Protein AF-A0A447U1A8-F1 (afdb_monomer)

Solvent-accessible surface area (backbone atoms only — not comparable to full-atom values): 3148 Å² total; per-residue (Å²): 134,84,62,48,72,42,74,51,82,68,94,47,70,66,57,52,52,54,51,43,53,60,37,55,71,36,96,59,38,36,65,70,48,51,68,68,40,86,97,73,42,79,74,70,90,72,82,130

Radius of gyration: 12.5 Å; Cα contacts (8 Å, |Δi|>4): 48; chains: 1; bounding box: 33×21×30 Å

Foldseek 3Di:
DAAAEDEDEDPDPVVVVVVQVVQVVDPRHHHNAYPPHDPPDPPDPPDD

Organism: Salmonella enterica I (NCBI:txid59201)

Secondary structure (DSSP, 8-state):
-PPEEEEE--S-HHHHHHHHHHHHTSTTEEEEEESS-SSS--------

Structure (mmCIF, N/CA/C/O backbone):
data_AF-A0A447U1A8-F1
#
_entry.id   AF-A0A447U1A8-F1
#
loop_
_atom_site.group_PDB
_atom_site.id
_atom_site.type_symbol
_atom_site.label_atom_id
_atom_site.label_alt_id
_atom_site.label_comp_id
_atom_site.label_asym_id
_atom_site.label_entity_id
_atom_site.label_seq_id
_atom_site.pdbx_PDB_ins_code
_atom_site.Cartn_x
_atom_site.Cartn_y
_atom_site.Cartn_z
_atom_site.occupancy
_atom_site.B_iso_or_equiv
_atom_site.auth_seq_id
_atom_site.auth_comp_id
_atom_site.auth_asym_id
_atom_site.auth_atom_id
_atom_site.pdbx_PDB_model_num
ATOM 1 N N . MET A 1 1 ? -17.785 5.469 6.277 1.00 58.25 1 MET A N 1
ATOM 2 C CA . MET A 1 1 ? -16.546 6.273 6.215 1.00 58.25 1 MET A CA 1
ATOM 3 C C . MET A 1 1 ? -15.735 5.791 5.032 1.00 58.25 1 MET A C 1
ATOM 5 O O . MET A 1 1 ? -15.611 4.583 4.872 1.00 58.25 1 MET A O 1
ATOM 9 N N . SER A 1 2 ? -15.251 6.701 4.190 1.00 80.56 2 SER A N 1
ATOM 10 C CA . SER A 1 2 ? -14.354 6.358 3.082 1.00 80.56 2 SER A CA 1
ATOM 11 C C . SER A 1 2 ? -12.934 6.231 3.625 1.00 80.56 2 SER A C 1
ATOM 13 O O . SER A 1 2 ? -12.483 7.138 4.321 1.00 80.56 2 SER A O 1
ATOM 15 N N . LYS A 1 3 ? -12.253 5.117 3.349 1.00 87.50 3 LYS A N 1
ATOM 16 C CA . LYS A 1 3 ? -10.853 4.920 3.747 1.00 87.50 3 LYS A CA 1
ATOM 17 C C . LYS A 1 3 ? -9.920 5.797 2.912 1.00 87.50 3 LYS A C 1
ATOM 19 O O . LYS A 1 3 ? -10.192 6.044 1.734 1.00 87.50 3 LYS A O 1
ATOM 24 N N . ILE A 1 4 ? -8.822 6.244 3.513 1.00 93.12 4 ILE A N 1
ATOM 25 C CA . ILE A 1 4 ? -7.745 6.950 2.817 1.00 93.12 4 ILE A CA 1
ATOM 26 C C . ILE A 1 4 ? -6.973 5.926 1.983 1.00 93.12 4 ILE A C 1
ATOM 28 O O . ILE A 1 4 ? -6.485 4.925 2.505 1.00 93.12 4 ILE A O 1
ATOM 32 N N . ARG A 1 5 ? -6.873 6.183 0.678 1.00 91.62 5 ARG A N 1
ATOM 33 C CA . ARG A 1 5 ? -6.148 5.329 -0.266 1.00 91.62 5 ARG A CA 1
ATOM 34 C C . ARG A 1 5 ? -4.736 5.840 -0.453 1.00 91.62 5 ARG A C 1
ATOM 36 O O . ARG A 1 5 ? -4.554 6.990 -0.852 1.00 91.62 5 ARG A O 1
ATOM 43 N N . VAL A 1 6 ? -3.760 4.974 -0.210 1.00 89.19 6 VAL A N 1
ATOM 44 C CA . VAL A 1 6 ? -2.340 5.319 -0.321 1.00 89.19 6 VAL A CA 1
ATOM 45 C C . VAL A 1 6 ? -1.685 4.531 -1.453 1.00 89.19 6 VAL A C 1
ATOM 47 O O . VAL A 1 6 ? -2.009 3.367 -1.669 1.00 89.19 6 VAL A O 1
ATOM 50 N N . LEU A 1 7 ? -0.781 5.180 -2.187 1.00 91.19 7 LEU A N 1
ATOM 51 C CA . LEU A 1 7 ? 0.063 4.580 -3.221 1.00 91.19 7 LEU A CA 1
ATOM 52 C C . LEU A 1 7 ? 1.517 4.702 -2.770 1.00 91.19 7 LEU A C 1
ATOM 54 O O . LEU A 1 7 ? 1.989 5.817 -2.544 1.00 91.19 7 LEU A O 1
ATOM 58 N N . SER A 1 8 ? 2.221 3.577 -2.661 1.00 85.38 8 SER A N 1
ATOM 59 C CA . SER A 1 8 ? 3.663 3.580 -2.401 1.00 85.38 8 SER A CA 1
ATOM 60 C C . SER A 1 8 ? 4.472 3.548 -3.693 1.00 85.38 8 SER A C 1
ATOM 62 O O . SER A 1 8 ? 4.244 2.720 -4.581 1.00 85.38 8 SER A O 1
ATOM 64 N N . VAL A 1 9 ? 5.441 4.462 -3.783 1.00 85.31 9 VAL A N 1
ATOM 65 C CA . VAL A 1 9 ? 6.417 4.559 -4.874 1.00 85.31 9 VAL A CA 1
ATOM 66 C C . VAL A 1 9 ? 7.802 4.388 -4.262 1.00 85.31 9 VAL A C 1
ATOM 68 O O . VAL A 1 9 ? 8.336 5.315 -3.665 1.00 85.31 9 VAL A O 1
ATOM 71 N N . ASP A 1 10 ? 8.340 3.177 -4.367 1.00 86.31 10 ASP A N 1
ATOM 72 C CA . 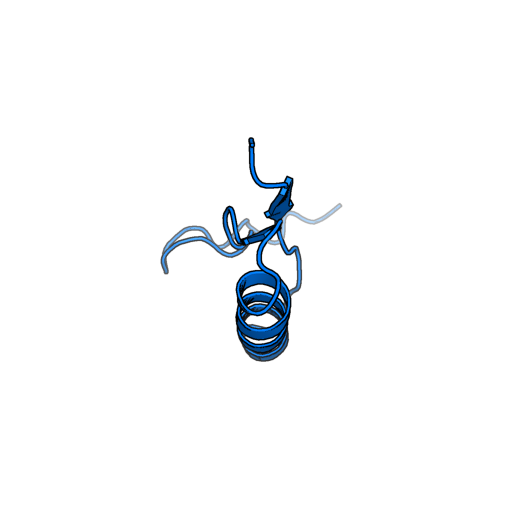ASP A 1 10 ? 9.654 2.808 -3.843 1.00 86.31 10 ASP A CA 1
ATOM 73 C C . ASP A 1 10 ? 10.260 1.719 -4.742 1.00 86.31 10 ASP A C 1
ATOM 75 O O . ASP A 1 10 ? 9.541 0.837 -5.232 1.00 86.31 10 ASP A O 1
ATOM 79 N N . ASP A 1 11 ? 11.571 1.781 -4.968 1.00 81.56 11 ASP A N 1
ATOM 80 C CA . ASP A 1 11 ? 12.297 0.831 -5.820 1.00 81.56 11 ASP A CA 1
ATOM 81 C C . ASP A 1 11 ? 12.553 -0.510 -5.105 1.00 81.56 11 ASP A C 1
ATOM 83 O O . ASP A 1 11 ? 12.769 -1.548 -5.739 1.00 81.56 11 ASP A O 1
ATOM 87 N N . SER A 1 12 ? 12.476 -0.526 -3.774 1.00 87.94 12 SER A N 1
ATOM 88 C CA . SER A 1 12 ? 12.638 -1.714 -2.948 1.00 87.94 12 SER A CA 1
ATOM 89 C C . SER A 1 12 ? 11.318 -2.464 -2.789 1.00 87.94 12 SER A C 1
ATOM 91 O O . SER A 1 12 ? 10.337 -1.981 -2.222 1.00 87.94 12 SER A O 1
ATOM 93 N N . ALA A 1 13 ? 11.303 -3.721 -3.235 1.00 85.00 13 ALA A N 1
ATOM 94 C CA . ALA A 1 13 ? 10.184 -4.630 -2.985 1.00 85.00 13 ALA A CA 1
ATOM 95 C C . ALA A 1 13 ? 9.934 -4.851 -1.482 1.00 85.00 13 ALA A C 1
ATOM 97 O O . ALA A 1 13 ? 8.782 -4.962 -1.067 1.00 85.00 13 ALA A O 1
ATOM 98 N N . LEU A 1 14 ? 11.000 -4.857 -0.672 1.00 89.50 14 LEU A N 1
ATOM 99 C CA . LEU A 1 14 ? 10.899 -5.012 0.777 1.00 89.50 14 LEU A CA 1
ATOM 100 C C . LEU A 1 14 ? 10.201 -3.808 1.417 1.00 89.50 14 LEU A C 1
ATOM 102 O O . LEU A 1 14 ? 9.305 -3.989 2.236 1.00 89.50 14 LEU A O 1
ATOM 106 N N . MET A 1 15 ? 10.564 -2.585 1.018 1.00 90.62 15 MET A N 1
ATOM 107 C CA . MET A 1 15 ? 9.934 -1.381 1.572 1.00 90.62 15 MET A CA 1
ATOM 108 C C . MET A 1 15 ? 8.454 -1.308 1.215 1.00 90.62 15 MET A C 1
ATOM 110 O O . MET A 1 15 ? 7.642 -0.967 2.069 1.00 90.62 15 MET A O 1
ATOM 114 N N . ARG A 1 16 ? 8.078 -1.714 -0.002 1.00 86.62 16 ARG A N 1
ATOM 115 C CA . ARG A 1 16 ? 6.666 -1.792 -0.408 1.00 86.62 16 ARG A CA 1
ATOM 116 C C . ARG A 1 16 ? 5.866 -2.793 0.424 1.00 86.62 16 ARG A C 1
ATOM 118 O O . ARG A 1 16 ? 4.757 -2.477 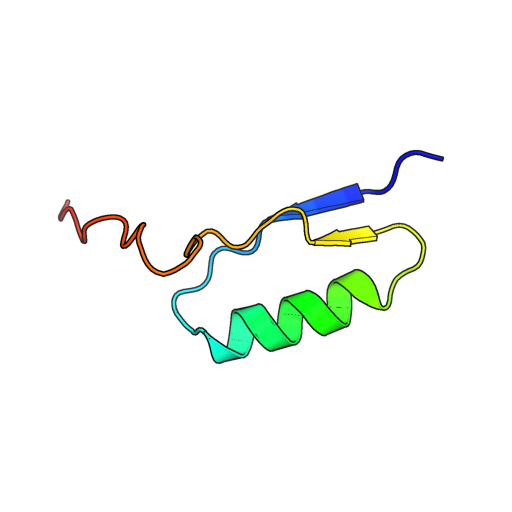0.852 1.00 86.62 16 ARG A O 1
ATOM 125 N N . GLN A 1 17 ? 6.439 -3.961 0.726 1.00 87.69 17 GLN A N 1
ATOM 126 C CA . GLN A 1 17 ? 5.803 -4.933 1.624 1.00 87.69 17 GLN A 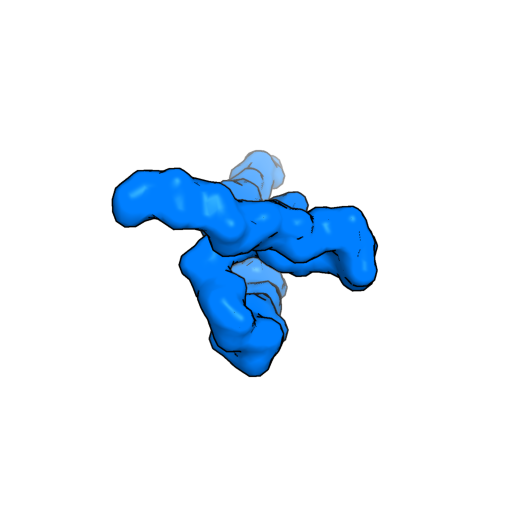CA 1
ATOM 127 C C . GLN A 1 17 ? 5.622 -4.370 3.037 1.00 87.69 17 GLN A C 1
ATOM 129 O O . GLN A 1 17 ? 4.517 -4.418 3.574 1.00 87.69 17 GLN A O 1
ATOM 134 N N . ILE A 1 18 ? 6.671 -3.767 3.602 1.00 93.38 18 ILE A N 1
ATOM 135 C CA . ILE A 1 18 ? 6.615 -3.156 4.937 1.00 93.38 18 ILE A CA 1
ATOM 136 C C . ILE A 1 18 ? 5.575 -2.024 4.974 1.00 93.38 18 ILE A C 1
ATOM 138 O O . ILE A 1 18 ? 4.738 -1.982 5.874 1.00 93.38 18 ILE A O 1
ATOM 142 N N . MET A 1 19 ? 5.568 -1.127 3.983 1.00 91.56 19 MET A N 1
ATOM 143 C CA . MET A 1 19 ? 4.586 -0.040 3.906 1.00 91.56 19 MET A CA 1
ATOM 144 C C . MET A 1 19 ? 3.157 -0.560 3.743 1.00 91.56 19 MET A C 1
ATOM 146 O O . MET A 1 19 ? 2.232 -0.005 4.334 1.00 91.56 19 MET A O 1
ATOM 150 N N . THR A 1 20 ? 2.964 -1.653 3.007 1.00 91.12 20 THR A N 1
ATOM 151 C CA . THR A 1 20 ? 1.658 -2.311 2.879 1.00 91.12 20 THR A CA 1
ATOM 152 C C . THR A 1 20 ? 1.153 -2.835 4.220 1.00 91.12 20 THR A C 1
ATOM 154 O O . THR A 1 20 ? -0.019 -2.629 4.541 1.00 91.12 20 THR A O 1
ATOM 157 N N . GLU A 1 21 ? 2.005 -3.469 5.026 1.00 93.62 21 GLU A N 1
ATOM 158 C CA . GLU A 1 21 ? 1.619 -3.933 6.365 1.00 93.62 21 GLU A CA 1
ATOM 159 C C . GLU A 1 21 ? 1.298 -2.769 7.306 1.00 93.62 21 GLU A C 1
ATOM 161 O O . GLU A 1 21 ? 0.260 -2.780 7.972 1.00 93.62 21 GLU A O 1
ATOM 166 N N . ILE A 1 22 ? 2.134 -1.725 7.315 1.00 94.44 22 ILE A N 1
ATOM 167 C CA . ILE A 1 22 ? 1.915 -0.541 8.155 1.00 94.44 22 ILE A CA 1
ATOM 168 C C . ILE A 1 22 ? 0.585 0.129 7.798 1.00 94.44 22 ILE A C 1
ATOM 170 O O . ILE A 1 22 ? -0.218 0.416 8.687 1.00 94.44 22 ILE A O 1
ATOM 174 N N . ILE A 1 23 ? 0.308 0.353 6.515 1.00 92.75 23 ILE A N 1
ATOM 175 C CA . ILE A 1 23 ? -0.901 1.067 6.088 1.00 92.75 23 ILE A CA 1
ATOM 176 C C . ILE A 1 23 ? -2.158 0.239 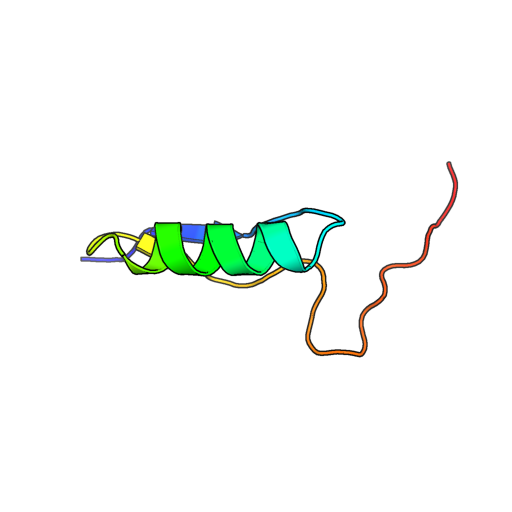6.341 1.00 92.75 23 ILE A C 1
ATOM 178 O O . ILE A 1 23 ? -3.138 0.775 6.853 1.00 92.75 23 ILE A O 1
ATOM 182 N N . ASN A 1 24 ? -2.128 -1.066 6.068 1.00 90.81 24 ASN A N 1
ATOM 183 C CA . ASN A 1 24 ? -3.281 -1.931 6.330 1.00 90.81 24 ASN A CA 1
ATOM 184 C C . ASN A 1 24 ? -3.510 -2.208 7.825 1.00 90.81 24 ASN A C 1
ATOM 186 O O . ASN A 1 24 ? -4.587 -2.678 8.188 1.00 90.81 24 ASN A O 1
ATOM 190 N N . SER A 1 25 ? -2.540 -1.906 8.698 1.00 94.75 25 SER A N 1
ATOM 191 C CA . SER A 1 25 ? -2.738 -1.980 10.152 1.00 94.75 25 SER A CA 1
ATOM 192 C C . SER A 1 25 ? -3.624 -0.853 10.708 1.00 94.75 25 SER A C 1
ATOM 194 O O . SER A 1 25 ? -4.155 -0.979 11.812 1.00 94.75 25 SER A O 1
ATOM 196 N N . HIS A 1 26 ? -3.835 0.226 9.946 1.00 94.31 26 HIS A N 1
ATOM 197 C CA . HIS A 1 26 ? -4.669 1.356 10.349 1.00 94.31 26 HIS A CA 1
ATOM 198 C C . HIS A 1 26 ? -6.107 1.195 9.836 1.00 94.31 26 HIS A C 1
ATOM 200 O O . HIS A 1 26 ? -6.348 0.926 8.662 1.00 94.31 26 HIS A O 1
ATOM 206 N 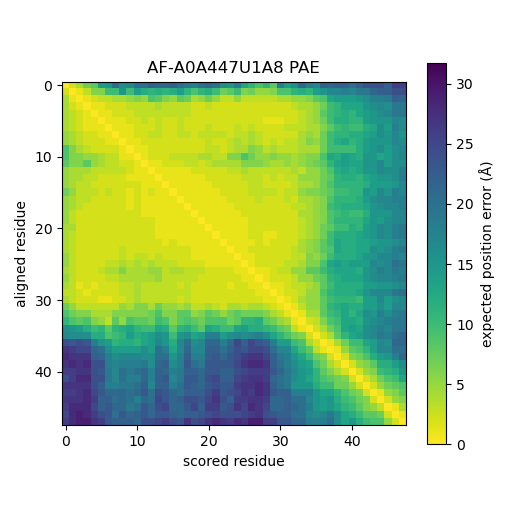N . SER A 1 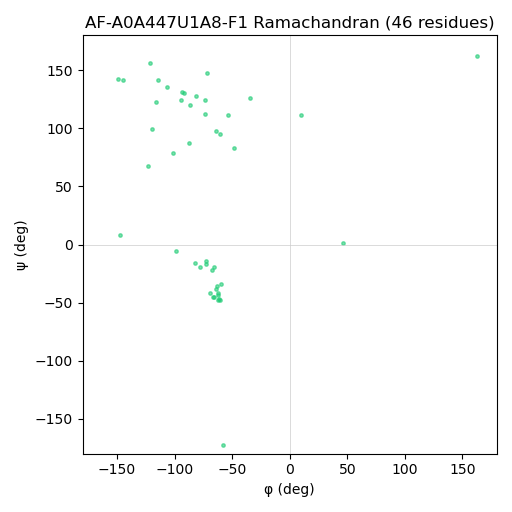27 ? -7.096 1.381 10.714 1.00 91.81 27 SER A N 1
ATOM 207 C CA . SER A 1 27 ? -8.519 1.139 10.407 1.00 91.81 27 SER A CA 1
ATOM 208 C C . SER A 1 27 ? -9.127 2.101 9.377 1.00 91.81 27 SER A C 1
ATOM 210 O O . SER A 1 27 ? -10.145 1.795 8.750 1.00 91.81 27 SER A O 1
ATOM 212 N N . ASP A 1 28 ? -8.517 3.268 9.218 1.00 93.75 28 ASP A N 1
ATOM 213 C CA . ASP A 1 28 ? -8.929 4.376 8.361 1.00 93.75 28 ASP A CA 1
ATOM 214 C C . ASP A 1 28 ? -8.175 4.423 7.023 1.00 93.75 28 ASP A C 1
ATOM 216 O O . ASP A 1 28 ? -8.540 5.216 6.152 1.00 93.75 28 ASP A O 1
ATOM 220 N N . MET A 1 29 ? -7.180 3.553 6.823 1.00 93.19 29 MET A N 1
ATOM 221 C CA . MET A 1 29 ? -6.340 3.536 5.626 1.00 93.19 29 MET A CA 1
ATOM 222 C C . MET A 1 29 ? -6.400 2.193 4.889 1.00 93.19 29 MET A C 1
ATOM 224 O O . MET A 1 29 ? -6.754 1.153 5.447 1.00 93.19 29 MET A O 1
ATOM 228 N N . GLU A 1 30 ? -6.096 2.226 3.595 1.00 92.06 30 GLU A N 1
ATOM 229 C CA . GLU A 1 30 ? -5.863 1.033 2.780 1.00 92.06 30 GLU A CA 1
ATOM 230 C C . GLU A 1 30 ? -4.769 1.300 1.742 1.00 92.06 30 GLU A C 1
ATOM 232 O O . GLU A 1 30 ? -4.698 2.387 1.151 1.00 92.06 30 GLU A O 1
ATOM 237 N N . MET A 1 31 ? -3.919 0.300 1.495 1.00 91.12 31 MET A N 1
ATOM 238 C CA . MET A 1 31 ? -2.967 0.371 0.387 1.00 91.12 31 MET A CA 1
ATOM 239 C C . MET A 1 31 ? -3.732 0.177 -0.930 1.00 91.12 31 MET A C 1
ATOM 241 O O . MET A 1 31 ? -4.279 -0.893 -1.193 1.00 91.12 31 MET A O 1
ATOM 245 N N . GLY A 1 32 ? -3.800 1.229 -1.747 1.00 81.38 32 GLY A N 1
ATOM 246 C CA . GLY A 1 32 ? -4.538 1.252 -3.014 1.00 81.38 32 GLY A CA 1
ATOM 247 C C . GLY A 1 32 ? -3.767 0.647 -4.189 1.00 81.38 32 GLY A C 1
ATOM 248 O O . GLY A 1 32 ? -4.362 0.329 -5.218 1.00 81.38 32 GLY A O 1
ATOM 249 N N . GLY A 1 33 ? -2.455 0.478 -4.040 1.00 72.94 33 GLY A N 1
ATOM 250 C CA . GLY A 1 33 ? -1.590 -0.171 -5.014 1.00 72.94 33 GLY A CA 1
ATOM 251 C C . GLY A 1 33 ? -0.124 0.160 -4.771 1.00 72.94 33 GLY A C 1
ATOM 252 O O . GLY A 1 33 ? 0.199 1.140 -4.104 1.00 72.94 33 GLY A O 1
ATOM 253 N N . ASP A 1 34 ? 0.752 -0.651 -5.351 1.00 69.06 34 ASP A N 1
ATOM 254 C CA . ASP A 1 34 ? 2.183 -0.386 -5.427 1.00 69.06 34 ASP A CA 1
ATOM 255 C C . ASP A 1 34 ? 2.548 -0.002 -6.859 1.00 69.06 34 ASP A C 1
ATOM 257 O O . ASP A 1 34 ? 2.116 -0.642 -7.823 1.00 69.06 34 ASP A O 1
ATOM 261 N N . CYS A 1 35 ? 3.3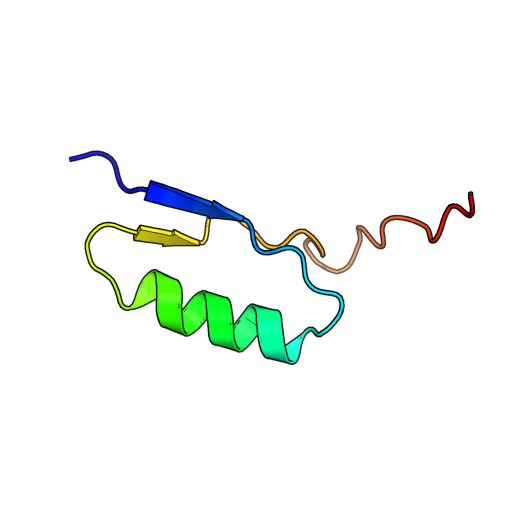66 1.040 -7.012 1.00 56.41 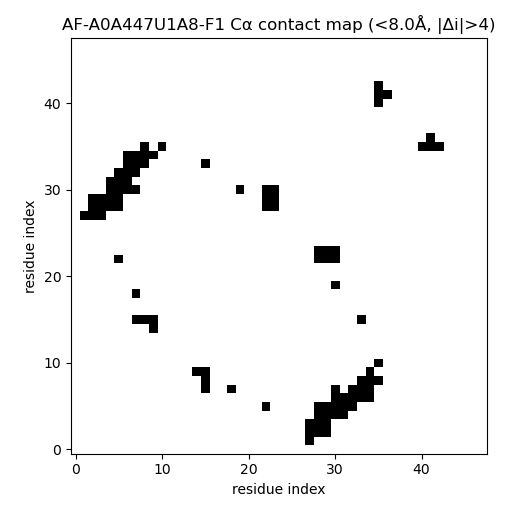35 CYS A N 1
ATOM 262 C CA . CYS A 1 35 ? 3.732 1.565 -8.330 1.00 56.41 35 CYS A CA 1
ATOM 263 C C . CYS A 1 35 ? 4.563 0.576 -9.168 1.00 56.41 35 CYS A C 1
ATOM 265 O O . CYS A 1 35 ? 4.580 0.660 -10.396 1.00 56.41 35 CYS A O 1
ATOM 267 N N . ALA A 1 36 ? 5.188 -0.413 -8.526 1.00 50.56 36 ALA A N 1
ATOM 268 C CA . ALA A 1 36 ? 5.665 -1.609 -9.203 1.00 50.56 36 ALA A CA 1
ATOM 269 C C . ALA A 1 36 ? 4.514 -2.616 -9.232 1.00 50.56 36 ALA A C 1
ATOM 271 O O . ALA A 1 36 ? 4.336 -3.414 -8.312 1.00 50.56 36 ALA A O 1
ATOM 272 N N . GLY A 1 37 ? 3.701 -2.489 -10.281 1.00 44.19 37 GLY A N 1
ATOM 273 C CA . GLY A 1 37 ? 2.479 -3.253 -10.492 1.00 44.19 37 GLY A CA 1
ATOM 274 C C . GLY A 1 37 ? 2.671 -4.781 -10.523 1.00 44.19 37 GLY A C 1
ATOM 275 O O . GLY A 1 37 ? 3.759 -5.298 -10.267 1.00 44.19 37 GLY A O 1
ATOM 276 N N . PRO A 1 38 ? 1.623 -5.542 -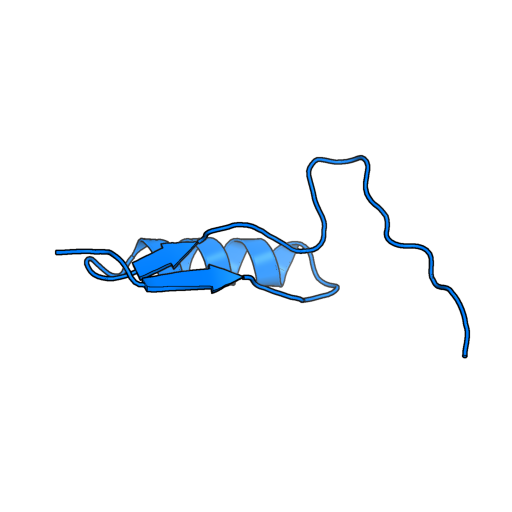10.872 1.00 40.34 38 PRO A N 1
ATOM 277 C CA . PRO A 1 38 ? 1.641 -7.004 -10.829 1.00 40.34 38 PRO A CA 1
ATOM 278 C C . PRO A 1 38 ? 2.661 -7.559 -11.831 1.00 40.34 38 PRO A C 1
ATOM 280 O O . PRO A 1 38 ? 2.342 -7.607 -13.007 1.00 40.34 38 PRO A O 1
ATOM 283 N N . VAL A 1 39 ? 3.882 -7.916 -11.400 1.00 47.12 39 VAL A N 1
ATOM 284 C CA . VAL A 1 39 ? 4.961 -8.646 -12.131 1.00 47.12 39 VAL A CA 1
ATOM 285 C C . VAL A 1 39 ? 5.294 -8.191 -13.581 1.00 47.12 39 VAL A C 1
ATOM 287 O O . VAL A 1 39 ? 6.208 -8.717 -14.203 1.00 47.12 39 VAL A O 1
ATOM 290 N N . GLY A 1 40 ? 4.650 -7.165 -14.134 1.00 40.53 40 GLY A N 1
ATOM 291 C CA . GLY A 1 40 ? 4.638 -6.900 -15.577 1.00 40.53 40 GLY A CA 1
ATOM 292 C C . GLY A 1 40 ? 4.563 -5.427 -15.961 1.00 40.53 40 GLY A C 1
ATOM 293 O O . GLY A 1 40 ? 4.425 -5.109 -17.138 1.00 40.53 40 GLY A O 1
ATOM 294 N N . ARG A 1 41 ? 4.688 -4.505 -15.004 1.00 41.91 41 ARG A N 1
ATOM 295 C CA . ARG A 1 41 ? 4.919 -3.087 -15.305 1.00 41.91 41 ARG A CA 1
ATOM 296 C C . ARG A 1 41 ? 6.194 -2.634 -14.609 1.00 41.91 41 ARG A C 1
ATOM 298 O O . ARG A 1 41 ? 6.170 -1.836 -13.681 1.00 41.91 41 ARG A O 1
ATOM 305 N N . GLN A 1 42 ? 7.321 -3.176 -15.076 1.00 44.41 42 GLN A N 1
ATOM 306 C CA . GLN A 1 42 ? 8.570 -2.426 -15.034 1.00 44.41 42 GLN A CA 1
ATOM 307 C C . GLN A 1 42 ? 8.321 -1.175 -15.876 1.00 44.41 42 GLN A C 1
ATOM 309 O O . GLN A 1 42 ? 8.365 -1.214 -17.106 1.00 44.41 42 GLN A O 1
ATOM 314 N N . GLY A 1 43 ? 7.950 -0.083 -15.206 1.00 40.72 43 GLY A N 1
ATOM 315 C CA . GLY A 1 43 ? 8.123 1.240 -15.769 1.00 40.72 43 GLY A CA 1
ATOM 316 C C . GLY A 1 43 ? 9.587 1.325 -16.152 1.00 40.72 43 GLY A C 1
ATOM 317 O O . GLY A 1 43 ? 10.464 1.233 -15.298 1.00 40.72 43 GLY A O 1
ATOM 318 N N . SER A 1 44 ? 9.827 1.364 -17.455 1.00 42.50 44 SER A N 1
ATOM 319 C CA . SER A 1 44 ? 11.112 1.664 -18.051 1.00 42.50 44 SER A CA 1
ATOM 320 C C . SER A 1 44 ? 11.845 2.694 -17.200 1.00 42.50 44 SER A C 1
ATOM 322 O O . SER A 1 44 ? 11.320 3.788 -16.982 1.00 42.50 44 SER A O 1
ATOM 324 N N . HIS A 1 45 ? 13.078 2.370 -16.811 1.00 44.84 45 HIS A N 1
ATOM 325 C CA . HIS A 1 45 ? 14.149 3.355 -16.767 1.00 44.84 45 HIS A CA 1
ATOM 326 C C . HIS A 1 45 ? 14.131 4.116 -18.104 1.00 44.84 45 HIS A C 1
ATOM 328 O O . HIS A 1 45 ? 14.853 3.773 -19.036 1.00 44.84 45 HIS A O 1
ATOM 334 N N . GLN A 1 46 ? 13.277 5.125 -18.246 1.00 40.59 46 GLN A N 1
ATOM 335 C CA . GLN A 1 46 ? 13.404 6.106 -19.304 1.00 40.59 46 GLN A CA 1
ATOM 336 C C . GLN A 1 46 ? 14.024 7.334 -18.663 1.00 40.59 46 GLN A C 1
ATOM 338 O O . GLN A 1 46 ? 13.363 8.266 -18.226 1.00 40.59 46 GLN A O 1
ATOM 343 N N . LYS A 1 47 ? 15.342 7.187 -18.513 1.00 40.06 47 LYS A N 1
ATOM 344 C CA . LYS A 1 47 ? 16.362 8.181 -18.827 1.00 40.06 47 LYS A CA 1
ATOM 345 C C . LYS A 1 47 ? 15.776 9.561 -19.154 1.00 40.06 47 LYS A C 1
ATOM 347 O O . LYS A 1 47 ? 15.203 9.744 -20.227 1.00 40.06 47 LYS A O 1
ATOM 352 N N . ILE A 1 48 ? 16.013 10.508 -18.258 1.00 41.81 48 ILE A N 1
ATOM 353 C CA . ILE A 1 48 ? 16.174 11.923 -18.592 1.00 41.81 48 ILE A CA 1
ATOM 354 C C . ILE A 1 48 ? 17.574 12.285 -18.112 1.00 41.81 48 ILE A C 1
ATOM 356 O O . ILE A 1 48 ? 17.900 11.910 -16.963 1.00 41.81 48 ILE A O 1
#

pLDDT: mean 74.9, std 21.01, range [40.06, 94.75]

Mean predicted aligned error: 9.28 Å

Nearest PDB structures (foldseek):
  6ymz-assembly1_A  TM=9.891E-01  e=3.982E-03  Pectobacterium atrosepticum SCRI1043
  6ymz-assembly3_C  TM=9.987E-01  e=5.238E-03  Pectobacterium atrosepticum SCRI1043
  1a2o-assembly2_B  TM=9.363E-01  e=2.640E-03  Salmonella enterica subsp. enterica serovar Typhimurium
  6ymz-assembly5_E  TM=9.780E-01  e=7.378E-03  Pectobacterium atrosepticum SCRI1043

Sequence (48 aa):
MSKIRVLSVDDSALMRQIMTEIINSHSDMEMGGDCAGPVGRQGSHQKI